Protein AF-A0A645CPY9-F1 (afdb_monomer_lite)

Sequence (88 aa):
MLITIFSIILILFGGGLIFFTIKEYDRTKSNKYNRIENHIYLGFGLFYVIIGSLIVLKIISGKYIIFAVILFTILEIFIKQKLNQRIK

Organism: NCBI:txid1076179

Structure (mmCIF, N/CA/C/O backbone):
data_AF-A0A645CPY9-F1
#
_entry.id   AF-A0A645CPY9-F1
#
loop_
_atom_site.group_PDB
_atom_site.id
_atom_site.type_symbol
_atom_site.label_atom_id
_atom_site.label_alt_id
_atom_site.label_comp_id
_atom_site.label_asym_id
_atom_site.label_entity_id
_atom_site.label_seq_id
_atom_site.pdbx_PDB_ins_code
_atom_site.Cartn_x
_atom_site.Cartn_y
_atom_site.Cartn_z
_atom_site.occupancy
_atom_site.B_iso_or_equiv
_atom_site.auth_seq_id
_atom_site.auth_comp_id
_atom_site.auth_asym_id
_atom_site.auth_atom_id
_atom_site.pdbx_PDB_model_num
ATOM 1 N N . MET A 1 1 ? -12.236 6.201 16.549 1.00 68.81 1 MET A N 1
ATOM 2 C CA . MET A 1 1 ? -11.921 7.502 15.919 1.00 68.81 1 MET A CA 1
ATOM 3 C C . MET A 1 1 ? -10.536 7.493 15.281 1.00 68.81 1 MET A C 1
ATOM 5 O O . MET A 1 1 ? -10.445 7.635 14.073 1.00 68.81 1 MET A O 1
ATOM 9 N N . LEU A 1 2 ? -9.477 7.215 16.050 1.00 79.38 2 LEU A N 1
ATOM 10 C CA . LEU A 1 2 ? -8.086 7.192 15.568 1.00 79.38 2 LEU A CA 1
ATOM 11 C C . LEU A 1 2 ? -7.847 6.191 14.413 1.00 79.38 2 LEU A C 1
ATOM 13 O O . LEU A 1 2 ? -7.304 6.554 13.378 1.00 79.38 2 LEU A O 1
ATOM 17 N N . ILE A 1 3 ? -8.369 4.966 14.537 1.00 76.62 3 ILE A N 1
ATOM 18 C CA . ILE A 1 3 ? -8.323 3.923 13.488 1.00 76.62 3 ILE A CA 1
ATOM 19 C C . ILE A 1 3 ? -9.012 4.375 12.188 1.00 76.62 3 ILE A C 1
ATOM 21 O O . ILE A 1 3 ? -8.540 4.089 11.090 1.00 76.62 3 ILE A O 1
ATOM 25 N N . THR A 1 4 ? -10.125 5.097 12.308 1.00 78.62 4 THR A N 1
ATOM 26 C CA . THR A 1 4 ? -10.897 5.600 11.166 1.00 78.62 4 THR A CA 1
ATOM 27 C C . THR A 1 4 ? -10.119 6.680 10.419 1.00 78.62 4 THR A C 1
ATOM 29 O O . THR A 1 4 ? -10.064 6.646 9.197 1.00 78.62 4 THR A O 1
ATOM 32 N N . ILE A 1 5 ? -9.447 7.580 11.147 1.00 84.19 5 ILE A N 1
ATOM 33 C CA . ILE A 1 5 ? -8.573 8.612 10.569 1.00 84.19 5 ILE A CA 1
ATOM 34 C C . ILE A 1 5 ? -7.411 7.959 9.810 1.00 84.19 5 ILE A C 1
ATOM 36 O O . ILE A 1 5 ? -7.186 8.285 8.648 1.00 84.19 5 ILE A O 1
ATOM 40 N N . PHE A 1 6 ? -6.734 6.976 10.415 1.00 81.44 6 PHE A N 1
ATOM 41 C CA . PHE A 1 6 ? -5.683 6.209 9.734 1.00 81.44 6 PHE A CA 1
ATOM 42 C C . PHE A 1 6 ? -6.184 5.517 8.464 1.00 81.44 6 PHE A C 1
ATOM 44 O O . PHE A 1 6 ? -5.484 5.503 7.456 1.00 81.44 6 PHE A O 1
ATOM 51 N N . SER A 1 7 ? -7.406 4.987 8.487 1.00 81.81 7 SER A N 1
ATOM 52 C CA . SER A 1 7 ? -8.001 4.318 7.325 1.00 81.81 7 SER A CA 1
ATOM 53 C C . SER A 1 7 ? -8.299 5.295 6.188 1.00 81.81 7 SER A C 1
ATOM 55 O O . SER A 1 7 ? -8.050 4.976 5.030 1.00 81.81 7 SER A O 1
ATOM 57 N N . ILE A 1 8 ? -8.768 6.505 6.505 1.00 86.19 8 ILE A N 1
ATOM 58 C CA . ILE A 1 8 ? -8.979 7.569 5.513 1.00 86.19 8 ILE A CA 1
ATOM 59 C C . ILE A 1 8 ? -7.644 7.999 4.894 1.00 86.19 8 ILE A C 1
ATOM 61 O O . ILE A 1 8 ? -7.549 8.128 3.676 1.00 86.19 8 ILE A O 1
ATOM 65 N N . ILE A 1 9 ? -6.595 8.158 5.708 1.00 87.06 9 ILE A N 1
ATOM 66 C CA . ILE A 1 9 ? -5.243 8.471 5.221 1.00 87.06 9 ILE A CA 1
ATOM 67 C C . ILE A 1 9 ? -4.737 7.364 4.285 1.00 87.06 9 ILE A C 1
ATOM 69 O O . ILE A 1 9 ? -4.211 7.663 3.219 1.00 87.06 9 ILE A O 1
ATOM 73 N N . LEU A 1 10 ? -4.951 6.094 4.639 1.00 84.50 10 LEU A N 1
ATOM 74 C CA . LEU A 1 10 ? -4.627 4.932 3.804 1.00 84.50 10 LEU A CA 1
ATOM 75 C C . LEU A 1 10 ? -5.339 4.959 2.446 1.00 84.50 10 LEU A C 1
ATOM 77 O O . LEU A 1 10 ? -4.704 4.710 1.423 1.00 84.50 10 LEU A O 1
ATOM 81 N N . ILE A 1 11 ? -6.629 5.305 2.421 1.00 87.25 11 ILE A N 1
ATOM 82 C CA . ILE A 1 11 ? -7.397 5.453 1.175 1.00 87.25 11 ILE A CA 1
ATOM 83 C C . ILE A 1 11 ? -6.815 6.579 0.317 1.00 87.25 11 ILE A C 1
ATOM 85 O O . ILE A 1 11 ? -6.606 6.386 -0.879 1.00 87.25 11 ILE A O 1
ATOM 89 N N . LEU A 1 12 ? -6.523 7.737 0.917 1.00 88.50 12 LEU A N 1
ATOM 90 C CA . LEU A 1 12 ? -5.927 8.872 0.206 1.00 88.50 12 LEU A CA 1
ATOM 91 C C . LEU A 1 12 ? -4.547 8.523 -0.357 1.00 88.50 12 LEU A C 1
ATOM 93 O O . LEU A 1 12 ? -4.242 8.866 -1.496 1.00 88.50 12 LEU A O 1
ATOM 97 N N . PHE A 1 13 ? -3.733 7.801 0.412 1.00 85.81 13 PHE A N 1
ATOM 98 C CA . PHE A 1 13 ? -2.405 7.372 -0.011 1.00 85.81 13 PHE A CA 1
ATOM 99 C C . PHE A 1 13 ? -2.479 6.349 -1.152 1.00 85.81 13 PHE A C 1
ATOM 101 O O . PHE A 1 13 ? -1.781 6.488 -2.155 1.00 85.81 13 PHE A O 1
ATOM 108 N N . GLY A 1 14 ? -3.378 5.366 -1.044 1.00 86.50 14 GLY A N 1
ATOM 109 C CA . GLY A 1 14 ? -3.637 4.392 -2.103 1.00 86.50 14 GLY A CA 1
ATOM 110 C C . GLY A 1 14 ? -4.163 5.039 -3.386 1.00 86.50 14 GLY A C 1
ATOM 111 O O . GLY A 1 14 ? -3.669 4.741 -4.471 1.00 86.50 14 GLY A O 1
ATOM 112 N N . GLY A 1 15 ? -5.099 5.985 -3.268 1.00 86.19 15 GLY A N 1
ATOM 113 C CA . GLY A 1 15 ? -5.615 6.761 -4.398 1.00 86.19 15 GLY A CA 1
ATOM 114 C C . GLY A 1 15 ? -4.540 7.633 -5.051 1.00 86.19 15 GLY A C 1
ATOM 115 O O . GLY A 1 15 ? -4.442 7.672 -6.277 1.00 86.19 15 GLY A O 1
ATOM 116 N N . GLY A 1 16 ? -3.687 8.274 -4.247 1.00 86.00 16 GLY A N 1
ATOM 117 C CA . GLY A 1 16 ? -2.536 9.032 -4.733 1.00 86.00 16 GLY A CA 1
ATOM 118 C C . GLY A 1 16 ? -1.558 8.156 -5.515 1.00 86.00 16 GLY A C 1
ATOM 119 O O . GLY A 1 16 ? -1.191 8.511 -6.632 1.00 86.00 16 GLY A O 1
ATOM 120 N N . LEU A 1 17 ? -1.204 6.986 -4.975 1.00 84.56 17 LEU A N 1
ATOM 121 C CA . LEU A 1 17 ? -0.374 5.993 -5.663 1.00 84.56 17 LEU A CA 1
ATOM 122 C C . LEU A 1 17 ? -0.962 5.623 -7.025 1.00 84.56 17 LEU A C 1
ATOM 124 O O . LEU A 1 17 ? -0.274 5.753 -8.030 1.00 84.56 17 LEU A O 1
ATOM 128 N N . ILE A 1 18 ? -2.247 5.262 -7.083 1.00 86.25 18 ILE A N 1
ATOM 129 C CA . ILE A 1 18 ? -2.934 4.937 -8.343 1.00 86.25 18 ILE A CA 1
ATOM 130 C C . ILE A 1 18 ? -2.817 6.094 -9.344 1.00 86.25 18 ILE A C 1
ATOM 132 O O . ILE A 1 18 ? -2.440 5.878 -10.496 1.00 86.25 18 ILE A O 1
ATOM 136 N N . PHE A 1 19 ? -3.107 7.324 -8.914 1.00 85.50 19 PHE A N 1
ATOM 137 C CA . PHE A 1 19 ? -3.071 8.498 -9.784 1.00 85.50 19 PHE A CA 1
ATOM 138 C C . PHE A 1 19 ? -1.664 8.780 -10.327 1.00 85.50 19 PHE A C 1
ATOM 140 O O . PHE A 1 19 ? -1.495 8.988 -11.532 1.00 85.50 19 PHE A O 1
ATOM 147 N N . PHE A 1 20 ? -0.647 8.750 -9.461 1.00 82.06 20 PHE A N 1
ATOM 148 C CA . PHE A 1 20 ? 0.745 8.932 -9.869 1.00 82.06 20 PHE A CA 1
ATOM 149 C C . PHE A 1 20 ? 1.196 7.823 -10.814 1.00 82.06 20 PHE A C 1
ATOM 151 O O . PHE A 1 20 ? 1.763 8.123 -11.858 1.00 82.06 20 PHE A O 1
ATOM 158 N N . THR A 1 21 ? 0.877 6.565 -10.519 1.00 82.06 21 THR A N 1
ATOM 159 C CA . THR A 1 21 ? 1.247 5.427 -11.363 1.00 82.06 21 THR A CA 1
ATOM 160 C C . THR A 1 21 ? 0.590 5.478 -12.746 1.00 82.06 21 THR A C 1
ATOM 162 O O . THR A 1 21 ? 1.251 5.195 -13.744 1.00 82.06 21 THR A O 1
ATOM 165 N N . ILE A 1 22 ? -0.682 5.881 -12.846 1.00 80.31 22 ILE A N 1
ATOM 166 C CA . ILE A 1 22 ? -1.357 6.077 -14.143 1.00 80.31 22 ILE A CA 1
ATOM 167 C C . ILE A 1 22 ? -0.685 7.208 -14.934 1.00 80.31 22 ILE A C 1
ATOM 169 O O . ILE A 1 22 ? -0.430 7.067 -16.131 1.00 80.31 22 ILE A O 1
ATOM 173 N N . LYS A 1 23 ? -0.353 8.316 -14.265 1.00 80.88 23 LYS A N 1
ATOM 174 C CA . LYS A 1 23 ? 0.330 9.459 -14.884 1.00 80.88 23 LYS A CA 1
ATOM 175 C C . LYS A 1 23 ? 1.743 9.103 -15.364 1.00 80.88 23 LYS A C 1
ATOM 177 O O . LYS A 1 23 ? 2.152 9.53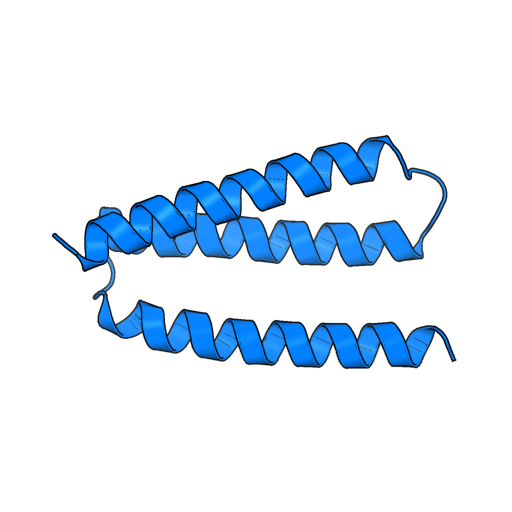0 -16.443 1.00 80.88 23 LYS A O 1
ATOM 182 N N . GLU A 1 24 ? 2.473 8.310 -14.584 1.00 75.75 24 GLU A N 1
ATOM 183 C CA . GLU A 1 24 ? 3.807 7.801 -14.921 1.00 75.75 24 GLU A CA 1
ATOM 184 C C . GLU A 1 24 ? 3.745 6.859 -16.132 1.00 75.75 24 GLU A C 1
ATOM 186 O O . GLU A 1 24 ? 4.578 6.942 -17.039 1.00 75.75 24 GLU A O 1
ATOM 191 N N . TYR A 1 25 ? 2.725 5.995 -16.183 1.00 71.88 25 TYR A N 1
ATOM 192 C CA . TYR A 1 25 ? 2.502 5.052 -17.278 1.00 71.88 25 TYR A CA 1
ATOM 193 C C . TYR A 1 25 ? 2.319 5.757 -18.625 1.00 71.88 25 TYR A C 1
ATOM 195 O O . TYR A 1 25 ? 2.891 5.326 -19.627 1.00 71.88 25 TYR A O 1
ATOM 203 N N . ASP A 1 26 ? 1.568 6.860 -18.658 1.00 69.62 26 ASP A N 1
ATOM 204 C CA . ASP A 1 26 ? 1.331 7.595 -19.903 1.00 69.62 26 ASP A CA 1
ATOM 205 C C . ASP A 1 26 ? 2.589 8.340 -20.389 1.00 69.62 26 ASP A C 1
ATOM 207 O O . ASP A 1 26 ? 2.820 8.466 -21.593 1.00 69.62 26 ASP A O 1
ATOM 211 N N . ARG A 1 27 ? 3.466 8.752 -19.459 1.00 68.00 27 ARG A N 1
ATOM 212 C CA . ARG A 1 27 ? 4.753 9.401 -19.768 1.00 68.00 27 ARG A CA 1
ATOM 213 C C . ARG A 1 27 ? 5.849 8.441 -20.230 1.00 68.00 27 ARG A C 1
ATOM 215 O O . ARG A 1 27 ? 6.718 8.852 -20.992 1.00 68.00 27 ARG A O 1
ATOM 222 N N . THR A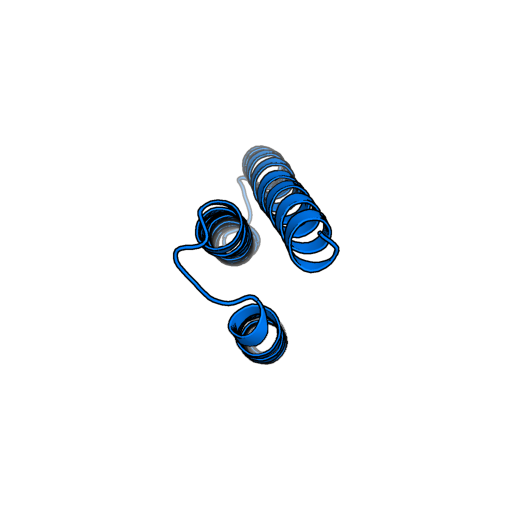 1 28 ? 5.841 7.185 -19.782 1.00 64.19 28 THR A N 1
ATOM 223 C CA . THR A 1 28 ? 6.970 6.247 -19.966 1.00 64.19 28 THR A CA 1
ATOM 224 C C . THR A 1 28 ? 6.658 5.045 -20.866 1.00 64.19 28 THR A C 1
ATOM 226 O O . THR A 1 28 ? 7.255 3.979 -20.711 1.00 64.19 28 THR A O 1
ATOM 229 N N . LYS A 1 29 ? 5.786 5.223 -21.875 1.00 58.62 29 LYS A N 1
ATOM 230 C CA . LYS A 1 29 ? 5.303 4.181 -22.818 1.00 58.62 29 LYS A CA 1
ATOM 231 C C . LYS A 1 29 ? 6.368 3.267 -23.462 1.00 58.62 29 LYS A C 1
ATOM 233 O O . LYS A 1 29 ? 6.002 2.215 -23.976 1.00 58.62 29 LYS A O 1
ATOM 238 N N . SER A 1 30 ? 7.653 3.624 -23.440 1.00 56.12 30 SER A N 1
ATOM 239 C CA . SER A 1 30 ? 8.713 2.917 -24.174 1.00 56.12 30 SER A CA 1
ATOM 240 C C . SER A 1 30 ? 9.427 1.802 -23.385 1.00 56.12 30 SER A C 1
ATOM 242 O O . SER A 1 30 ? 9.968 0.882 -23.995 1.00 56.12 30 SER A O 1
ATOM 244 N N . ASN A 1 31 ? 9.421 1.809 -22.042 1.00 63.03 31 ASN A N 1
ATOM 245 C CA . ASN A 1 31 ? 10.257 0.873 -21.274 1.00 63.03 31 ASN A CA 1
ATOM 246 C C . ASN A 1 31 ? 9.447 -0.274 -20.637 1.00 63.03 31 ASN A C 1
ATOM 248 O O . ASN A 1 31 ? 8.658 -0.077 -19.712 1.00 63.03 31 ASN A O 1
ATOM 252 N N . LYS A 1 32 ? 9.662 -1.509 -21.115 1.00 60.50 32 LYS A N 1
ATOM 253 C CA . LYS A 1 32 ? 8.955 -2.726 -20.657 1.00 60.50 32 LYS A CA 1
ATOM 254 C C . LYS A 1 32 ? 9.134 -2.976 -19.150 1.00 60.50 32 LYS A C 1
ATOM 256 O O . LYS A 1 32 ? 8.249 -3.549 -18.519 1.00 60.50 32 LYS A O 1
ATOM 261 N N . TYR A 1 33 ? 10.248 -2.507 -18.584 1.00 61.62 33 TYR A N 1
ATOM 262 C CA . TYR A 1 33 ? 10.559 -2.580 -17.157 1.00 61.62 33 TYR A CA 1
ATOM 263 C C . TYR A 1 33 ? 9.669 -1.651 -16.313 1.00 61.62 33 TYR A C 1
ATOM 265 O O . TYR A 1 33 ? 8.981 -2.129 -15.410 1.00 61.62 33 TYR A O 1
ATOM 273 N N . ASN A 1 34 ? 9.552 -0.373 -16.705 1.00 67.50 34 ASN A N 1
ATOM 274 C CA . ASN A 1 34 ? 8.630 0.589 -16.081 1.00 67.50 34 ASN A CA 1
ATOM 275 C C . ASN A 1 34 ? 7.180 0.096 -16.100 1.00 67.50 34 ASN A C 1
ATOM 277 O O . ASN A 1 34 ? 6.392 0.424 -15.219 1.00 67.50 34 ASN A O 1
ATOM 281 N N . ARG A 1 35 ? 6.808 -0.714 -17.096 1.00 68.69 35 ARG A N 1
ATOM 282 C CA . ARG A 1 35 ? 5.454 -1.258 -17.210 1.00 68.69 35 ARG A CA 1
ATOM 283 C C . ARG A 1 35 ? 5.112 -2.245 -16.089 1.00 68.69 35 ARG A C 1
ATOM 285 O O . ARG A 1 35 ? 4.011 -2.181 -15.548 1.00 68.69 35 ARG A O 1
ATOM 292 N N . ILE A 1 36 ? 6.039 -3.147 -15.753 1.00 72.81 36 ILE A N 1
ATOM 293 C CA . ILE A 1 36 ? 5.853 -4.150 -14.689 1.00 72.81 36 ILE A CA 1
ATOM 294 C C . ILE A 1 36 ? 5.846 -3.462 -13.326 1.00 72.81 36 ILE A C 1
ATOM 296 O O . ILE A 1 36 ? 4.970 -3.729 -12.509 1.00 72.81 36 ILE A O 1
ATOM 300 N N . GLU A 1 37 ? 6.782 -2.542 -13.111 1.00 73.81 37 GLU A N 1
ATOM 301 C CA . GLU A 1 37 ? 6.874 -1.753 -11.884 1.00 73.81 37 GLU A CA 1
ATOM 302 C C . GLU A 1 37 ? 5.605 -0.918 -11.652 1.00 73.81 37 GLU A C 1
ATOM 304 O O . GLU A 1 37 ? 5.010 -0.978 -10.577 1.00 73.81 37 GLU A O 1
ATOM 309 N N . ASN A 1 38 ? 5.087 -0.264 -12.697 1.00 77.00 38 ASN A N 1
ATOM 310 C CA . ASN A 1 38 ? 3.820 0.459 -12.617 1.00 77.00 38 ASN A CA 1
ATOM 311 C C . ASN A 1 38 ? 2.633 -0.462 -12.303 1.00 77.00 38 ASN A C 1
ATOM 313 O O . ASN A 1 38 ? 1.782 -0.102 -11.500 1.00 77.00 38 ASN A O 1
ATOM 317 N N . HIS A 1 39 ? 2.539 -1.661 -12.884 1.00 80.00 39 HIS A N 1
ATOM 318 C CA . HIS A 1 39 ? 1.444 -2.583 -12.536 1.00 80.00 39 HIS A CA 1
ATOM 319 C C . HIS A 1 39 ? 1.494 -3.026 -11.075 1.00 80.00 39 HIS A C 1
ATOM 321 O O . HIS A 1 39 ? 0.453 -3.155 -10.430 1.00 80.00 39 HIS A O 1
ATOM 327 N N . ILE A 1 40 ? 2.699 -3.214 -10.546 1.00 80.69 40 ILE A N 1
ATOM 328 C CA . ILE A 1 40 ? 2.896 -3.542 -9.145 1.00 80.69 40 ILE A CA 1
ATOM 329 C C . ILE A 1 40 ? 2.422 -2.380 -8.264 1.00 80.69 40 ILE A C 1
ATOM 331 O O . ILE A 1 40 ? 1.557 -2.595 -7.416 1.00 80.69 40 ILE A O 1
ATOM 335 N N . TYR A 1 41 ? 2.897 -1.151 -8.499 1.00 81.12 41 TYR A N 1
ATOM 336 C CA . TYR A 1 41 ? 2.480 0.026 -7.725 1.00 81.12 41 TYR A CA 1
ATOM 337 C C . TYR A 1 41 ? 0.969 0.300 -7.797 1.00 81.12 41 TYR A C 1
ATOM 339 O O . TYR A 1 41 ? 0.359 0.645 -6.784 1.00 81.12 41 TYR A O 1
ATOM 347 N N . LEU A 1 42 ? 0.340 0.060 -8.952 1.00 83.75 42 LEU A N 1
ATOM 348 C CA . LEU A 1 42 ? -1.119 0.099 -9.106 1.00 83.75 42 LEU A CA 1
ATOM 349 C C . LEU A 1 42 ? -1.821 -0.927 -8.210 1.00 83.75 42 LEU A C 1
ATOM 351 O O . LEU A 1 42 ? -2.794 -0.591 -7.536 1.00 83.75 42 LEU A O 1
ATOM 355 N N . GLY A 1 43 ? -1.316 -2.163 -8.175 1.00 84.31 43 GLY A N 1
ATOM 356 C CA . GLY A 1 43 ? -1.826 -3.213 -7.294 1.00 84.31 43 GLY A CA 1
ATOM 357 C C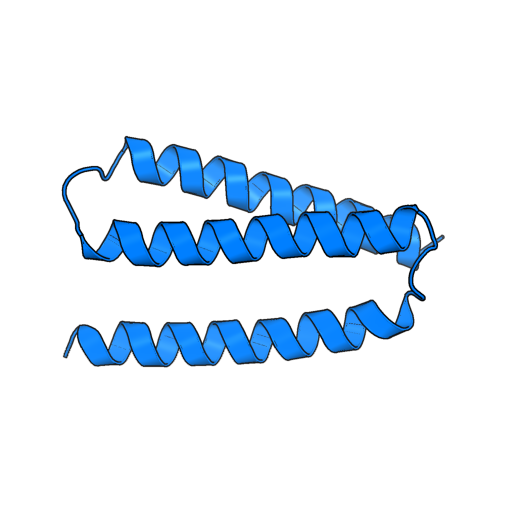 . GLY A 1 43 ? -1.700 -2.845 -5.814 1.00 84.31 43 GLY A C 1
ATOM 358 O O . GLY A 1 43 ? -2.658 -3.005 -5.058 1.00 84.31 43 GLY A O 1
ATOM 359 N N . PHE A 1 44 ? -0.557 -2.274 -5.419 1.00 82.19 44 PHE A N 1
ATOM 360 C CA . PHE A 1 44 ? -0.339 -1.747 -4.069 1.00 82.19 44 PHE A CA 1
ATOM 361 C C . PHE A 1 44 ? -1.361 -0.655 -3.720 1.00 82.19 44 PHE A C 1
ATOM 363 O O . PHE A 1 44 ? -2.008 -0.721 -2.674 1.00 82.19 44 PHE A O 1
ATOM 370 N N . GLY A 1 45 ? -1.548 0.324 -4.608 1.00 84.25 45 GLY A N 1
ATOM 371 C CA . GLY A 1 45 ? -2.499 1.416 -4.407 1.00 84.25 45 GLY A CA 1
ATOM 372 C C . GLY A 1 45 ? -3.944 0.930 -4.260 1.00 84.25 45 GLY A C 1
ATOM 373 O O . GLY A 1 45 ? -4.633 1.331 -3.321 1.00 84.25 45 GLY A O 1
ATOM 374 N N . LEU A 1 46 ? -4.387 0.008 -5.123 1.00 86.56 46 LEU A N 1
ATOM 375 C CA . LEU A 1 46 ? -5.729 -0.585 -5.044 1.00 86.56 46 LEU A CA 1
ATOM 376 C C . LEU A 1 46 ? -5.950 -1.329 -3.728 1.00 86.56 46 LEU A C 1
ATOM 378 O O . LEU A 1 46 ? -7.002 -1.190 -3.107 1.00 86.56 46 LEU A O 1
ATOM 382 N N . PHE A 1 47 ? -4.957 -2.084 -3.272 1.00 84.38 47 PHE A N 1
ATOM 383 C CA . PHE A 1 47 ? -5.062 -2.824 -2.022 1.00 84.38 47 PHE A CA 1
ATOM 384 C C . PHE A 1 47 ? -5.214 -1.899 -0.809 1.00 84.38 47 PHE A C 1
ATOM 386 O O . PHE A 1 47 ? -6.058 -2.151 0.053 1.00 84.38 47 PHE A O 1
ATOM 393 N N . TYR A 1 48 ? -4.463 -0.793 -0.766 1.00 84.44 48 TYR A N 1
ATOM 394 C CA . TYR A 1 48 ? -4.603 0.213 0.288 1.00 84.44 48 TYR A CA 1
ATOM 395 C C . TYR A 1 48 ? -5.998 0.848 0.309 1.00 84.44 48 TYR A C 1
ATOM 397 O O . TYR A 1 48 ? -6.582 1.008 1.384 1.00 84.44 48 TYR A O 1
ATOM 405 N N . VAL A 1 49 ? -6.571 1.138 -0.865 1.00 87.00 49 VAL A N 1
ATOM 406 C CA . VAL A 1 49 ? -7.946 1.649 -0.981 1.00 87.00 49 VAL A CA 1
ATOM 407 C C . VAL A 1 49 ? -8.965 0.618 -0.490 1.00 87.00 49 VAL A C 1
ATOM 409 O O . VAL A 1 49 ? -9.872 0.972 0.266 1.00 87.00 49 VAL A O 1
ATOM 412 N N . ILE A 1 50 ? -8.811 -0.655 -0.866 1.00 87.44 50 ILE A N 1
ATOM 413 C CA . ILE A 1 50 ? -9.723 -1.739 -0.471 1.00 87.44 50 ILE A CA 1
ATOM 414 C C . ILE A 1 50 ? -9.684 -1.957 1.044 1.00 87.44 50 ILE A C 1
ATOM 416 O O . ILE A 1 50 ? -10.732 -1.940 1.690 1.00 87.44 50 ILE A O 1
ATOM 420 N N . ILE A 1 51 ? -8.495 -2.109 1.634 1.00 84.44 51 ILE A N 1
ATOM 421 C CA . ILE A 1 51 ? -8.354 -2.312 3.081 1.00 84.44 51 ILE A CA 1
ATOM 422 C C . ILE A 1 51 ? -8.874 -1.109 3.855 1.00 84.44 51 ILE A C 1
ATOM 424 O O . ILE A 1 51 ? -9.669 -1.280 4.780 1.00 84.44 51 ILE A O 1
ATOM 428 N N . GLY A 1 52 ? -8.477 0.104 3.464 1.00 83.38 52 GLY A N 1
ATOM 429 C CA . GLY A 1 52 ? -8.958 1.318 4.111 1.00 83.38 52 GLY A CA 1
ATOM 430 C C . GLY A 1 52 ? -10.485 1.419 4.064 1.00 83.38 52 GLY A C 1
ATOM 431 O O . GLY A 1 52 ? -11.111 1.714 5.083 1.00 83.38 52 GLY A O 1
ATOM 432 N N . SER A 1 53 ? -11.101 1.073 2.929 1.00 85.88 53 SER A N 1
ATOM 433 C CA . SER A 1 53 ? -12.563 1.061 2.774 1.00 85.88 53 SER A CA 1
ATOM 434 C C . SER A 1 53 ? -13.235 0.012 3.662 1.00 85.88 53 SER A C 1
ATOM 436 O O . SER A 1 53 ? -14.210 0.324 4.345 1.00 85.88 53 SER A O 1
ATOM 438 N N . LEU A 1 54 ? -12.694 -1.209 3.726 1.00 86.69 54 LEU A N 1
ATOM 439 C CA . LEU A 1 54 ? -13.208 -2.288 4.582 1.00 86.69 54 LEU A CA 1
ATOM 440 C C . LEU A 1 54 ? -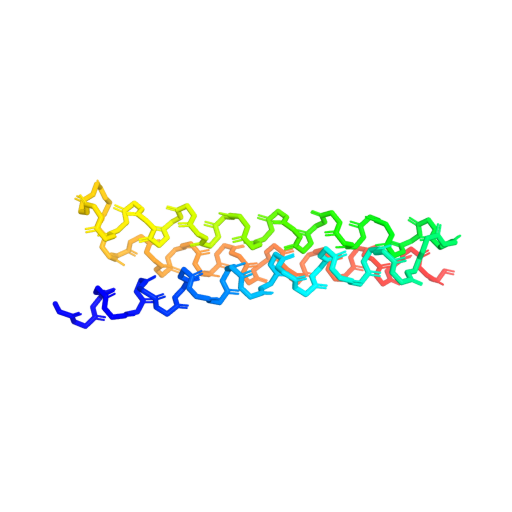13.222 -1.900 6.069 1.00 86.69 54 LEU A C 1
ATOM 442 O O . LEU A 1 54 ? -14.128 -2.293 6.808 1.00 86.69 54 LEU A O 1
ATOM 446 N N . ILE A 1 55 ? -12.249 -1.104 6.513 1.00 82.69 55 ILE A N 1
ATOM 447 C CA . ILE A 1 55 ? -12.167 -0.635 7.900 1.00 82.69 55 ILE A CA 1
ATOM 448 C C . ILE A 1 55 ? -13.115 0.538 8.155 1.00 82.69 55 ILE A C 1
ATOM 450 O O . ILE A 1 55 ? -13.764 0.578 9.202 1.00 82.69 55 ILE A O 1
ATOM 454 N N . VAL A 1 56 ? -13.233 1.483 7.213 1.00 84.81 56 VAL A N 1
ATOM 455 C CA . VAL A 1 56 ? -14.206 2.589 7.312 1.00 84.81 56 VAL A CA 1
ATOM 456 C C . VAL A 1 56 ? -15.631 2.039 7.389 1.00 84.81 56 VAL A C 1
ATOM 458 O O . VAL A 1 56 ? -16.411 2.483 8.232 1.00 84.81 56 VAL A O 1
ATOM 461 N N . LEU A 1 57 ? -15.937 1.010 6.594 1.00 85.44 57 LEU A N 1
ATOM 462 C CA . LEU A 1 57 ? -17.209 0.283 6.625 1.00 85.44 57 LEU A CA 1
ATOM 463 C C . LEU A 1 57 ? -17.372 -0.627 7.857 1.00 85.44 57 LEU A C 1
ATOM 465 O O . LEU A 1 57 ? -18.406 -1.270 8.005 1.00 85.44 57 LEU A O 1
ATOM 469 N N . LYS A 1 58 ? -16.373 -0.684 8.751 1.00 82.06 58 LYS A N 1
ATOM 470 C CA . LYS A 1 58 ? -16.336 -1.535 9.954 1.00 82.06 58 LYS A CA 1
ATOM 471 C C . LYS A 1 58 ? -16.535 -3.033 9.675 1.00 82.06 58 LYS A C 1
ATOM 473 O O . LYS A 1 58 ? -16.886 -3.776 10.586 1.00 82.06 58 LYS A O 1
ATOM 478 N N . ILE A 1 59 ? -16.270 -3.485 8.448 1.00 83.38 59 ILE A N 1
ATOM 479 C CA . ILE A 1 59 ? -16.323 -4.905 8.063 1.00 83.38 59 ILE A CA 1
ATOM 480 C C . ILE A 1 59 ? -15.174 -5.665 8.740 1.00 83.38 59 ILE A C 1
ATOM 482 O O . ILE A 1 59 ? -15.325 -6.818 9.137 1.00 83.38 59 ILE A O 1
ATOM 486 N N . ILE A 1 60 ? -14.024 -5.003 8.902 1.00 79.12 60 ILE A N 1
ATOM 487 C CA . ILE A 1 60 ? -12.802 -5.579 9.469 1.00 79.12 60 ILE A CA 1
ATOM 488 C C . ILE A 1 60 ? -12.326 -4.732 10.659 1.00 79.12 60 ILE A C 1
ATOM 490 O O . ILE A 1 60 ? -12.396 -3.503 10.646 1.00 79.12 60 ILE A O 1
ATOM 494 N N . SER A 1 61 ? -11.822 -5.388 11.711 1.00 77.00 61 SER A N 1
ATOM 495 C CA . SER A 1 61 ? -11.260 -4.711 12.889 1.00 77.00 61 SER A CA 1
ATOM 496 C C . SER A 1 61 ? -9.951 -3.979 12.564 1.00 77.00 61 SER A C 1
ATOM 498 O O . SER A 1 61 ? -9.092 -4.493 11.851 1.00 77.00 61 SER A O 1
ATOM 500 N N . GLY A 1 62 ? -9.721 -2.814 13.176 1.00 69.94 62 GLY A N 1
ATOM 501 C CA . GLY A 1 62 ? -8.480 -2.050 12.990 1.00 69.94 62 GLY A CA 1
ATOM 502 C C . GLY A 1 62 ? -7.196 -2.805 13.364 1.00 69.94 62 GLY A C 1
ATOM 503 O O . GLY A 1 62 ? -6.123 -2.440 12.900 1.00 69.94 62 GLY A O 1
ATOM 504 N N . LYS A 1 63 ? -7.280 -3.894 14.142 1.00 74.81 63 LYS A N 1
ATOM 505 C CA . LYS A 1 63 ? -6.126 -4.762 14.448 1.00 74.81 63 LYS A CA 1
ATOM 506 C C . LYS A 1 63 ? -5.524 -5.412 13.195 1.00 74.81 63 LYS A C 1
ATOM 508 O O . LYS A 1 63 ? -4.319 -5.639 13.145 1.00 74.81 63 LYS A O 1
ATOM 513 N N . TYR A 1 64 ? -6.340 -5.655 12.170 1.00 74.38 64 TYR A N 1
ATOM 514 C CA . TYR A 1 64 ? -5.883 -6.227 10.904 1.00 74.38 64 TYR A CA 1
ATOM 515 C C . TYR A 1 64 ? -5.092 -5.222 10.047 1.00 74.38 64 TYR A C 1
ATOM 517 O O . TYR A 1 64 ? -4.380 -5.645 9.143 1.00 74.38 64 TYR A O 1
ATOM 525 N N . ILE A 1 65 ? -5.131 -3.917 10.368 1.00 70.88 65 ILE A N 1
ATOM 526 C CA . ILE A 1 65 ? -4.284 -2.896 9.721 1.00 70.88 65 ILE A CA 1
ATOM 527 C C . ILE A 1 65 ? -2.813 -3.212 9.946 1.00 70.88 65 ILE A C 1
ATOM 529 O O . ILE A 1 65 ? -2.030 -3.175 9.007 1.00 70.88 65 ILE A O 1
ATOM 533 N N . ILE A 1 66 ? -2.438 -3.539 11.183 1.00 75.38 66 ILE A N 1
ATOM 534 C CA . ILE A 1 66 ? -1.039 -3.787 11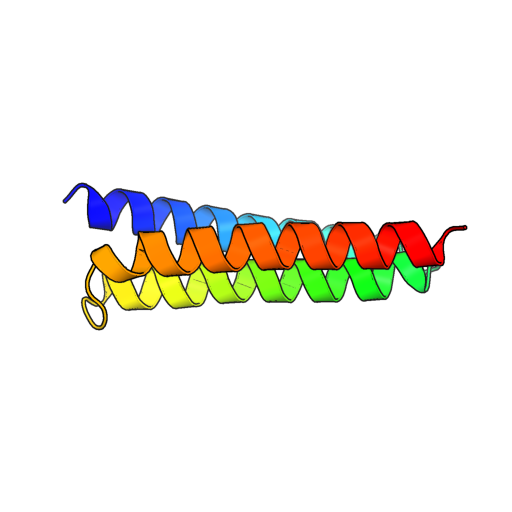.547 1.00 75.38 66 ILE A CA 1
ATOM 535 C C . ILE A 1 66 ? -0.509 -4.988 10.760 1.00 75.38 66 ILE A C 1
ATOM 537 O O . ILE A 1 66 ? 0.561 -4.911 10.162 1.00 75.38 66 ILE A O 1
ATOM 541 N N . PHE A 1 67 ? -1.298 -6.063 10.684 1.00 76.62 67 PHE A N 1
ATOM 542 C CA . PHE A 1 67 ? -0.962 -7.235 9.876 1.00 76.62 67 PHE A CA 1
ATOM 543 C C . PHE A 1 67 ? -0.854 -6.908 8.386 1.00 76.62 67 PHE A C 1
ATOM 545 O O . PHE A 1 67 ? 0.104 -7.332 7.745 1.00 76.62 67 PHE A O 1
ATOM 552 N N . ALA A 1 68 ? -1.795 -6.133 7.843 1.00 74.06 68 ALA A N 1
ATOM 553 C CA . ALA A 1 68 ? -1.767 -5.727 6.444 1.00 74.06 68 ALA A CA 1
ATOM 554 C C . ALA A 1 68 ? -0.528 -4.886 6.113 1.00 74.06 68 ALA A C 1
ATOM 556 O O . ALA A 1 68 ? 0.129 -5.158 5.114 1.00 74.06 68 ALA A O 1
ATOM 557 N N . VAL A 1 69 ? -0.179 -3.918 6.968 1.00 76.00 69 VAL A N 1
ATOM 558 C CA . VAL A 1 69 ? 1.003 -3.059 6.802 1.00 76.00 69 VAL A CA 1
ATOM 559 C C . VAL A 1 69 ? 2.284 -3.888 6.843 1.00 76.00 69 VAL A C 1
ATOM 561 O O . VAL A 1 69 ? 3.105 -3.759 5.943 1.00 76.00 69 VAL A O 1
ATOM 564 N N . ILE A 1 70 ? 2.433 -4.788 7.821 1.00 81.56 70 ILE A N 1
ATOM 565 C CA . ILE A 1 70 ? 3.614 -5.662 7.929 1.00 81.56 70 ILE A CA 1
ATOM 566 C C . ILE A 1 70 ? 3.745 -6.559 6.694 1.00 81.56 70 ILE A C 1
ATOM 568 O O . ILE A 1 70 ? 4.825 -6.647 6.107 1.00 81.56 70 ILE A O 1
ATOM 572 N N . LEU A 1 71 ? 2.649 -7.199 6.273 1.00 79.75 71 LEU A N 1
ATOM 573 C CA . LEU A 1 71 ? 2.638 -8.048 5.082 1.00 79.75 71 LEU A CA 1
ATOM 574 C C . LEU A 1 71 ? 3.051 -7.248 3.839 1.00 79.75 71 LEU A C 1
ATOM 576 O O . LEU A 1 71 ? 3.825 -7.734 3.016 1.00 79.75 71 LEU A O 1
ATOM 580 N N . PHE A 1 72 ? 2.574 -6.006 3.734 1.00 74.31 72 PHE A N 1
ATOM 581 C CA . PHE A 1 72 ? 2.900 -5.106 2.635 1.00 74.31 72 PHE A CA 1
ATOM 582 C C . PHE A 1 72 ? 4.358 -4.676 2.625 1.00 74.31 72 PHE A C 1
ATOM 584 O O . PHE A 1 72 ? 4.984 -4.729 1.571 1.00 74.31 72 PHE A O 1
ATOM 591 N N . THR A 1 73 ? 4.923 -4.316 3.777 1.00 80.25 73 THR A N 1
ATOM 592 C CA . THR A 1 73 ? 6.345 -3.970 3.884 1.00 80.25 73 THR A CA 1
ATOM 593 C C . THR A 1 73 ? 7.223 -5.139 3.439 1.00 80.25 73 THR A C 1
ATOM 595 O O . THR A 1 73 ? 8.183 -4.948 2.695 1.00 80.25 73 THR A O 1
ATOM 598 N N . ILE A 1 74 ? 6.872 -6.366 3.832 1.00 83.38 74 ILE A N 1
ATOM 599 C CA . ILE A 1 74 ? 7.601 -7.569 3.414 1.00 83.38 74 ILE A CA 1
ATOM 600 C C . ILE A 1 74 ? 7.480 -7.780 1.898 1.00 83.38 74 ILE A C 1
ATOM 602 O O . ILE A 1 74 ? 8.489 -8.023 1.235 1.00 83.38 74 ILE A O 1
ATOM 606 N N . LEU A 1 75 ? 6.271 -7.659 1.339 1.00 79.81 75 LEU A N 1
ATOM 607 C CA . LEU A 1 75 ? 6.017 -7.778 -0.101 1.00 79.81 75 LEU A CA 1
ATOM 608 C C . LEU A 1 75 ? 6.789 -6.737 -0.914 1.00 79.81 75 LEU A C 1
ATOM 610 O O . LEU A 1 75 ? 7.397 -7.083 -1.925 1.00 79.81 75 LEU A O 1
ATOM 614 N N . GLU A 1 76 ? 6.803 -5.483 -0.467 1.00 78.12 76 GLU A N 1
ATOM 615 C CA . GLU A 1 76 ? 7.527 -4.393 -1.116 1.00 78.12 76 GLU A CA 1
ATOM 616 C C . GLU A 1 76 ? 9.037 -4.665 -1.136 1.00 78.12 76 GLU A C 1
ATOM 618 O O . GLU A 1 76 ? 9.668 -4.562 -2.189 1.00 78.12 76 GLU A O 1
ATOM 623 N N . ILE A 1 77 ? 9.613 -5.097 -0.007 1.00 82.31 77 ILE A N 1
ATOM 624 C CA . ILE A 1 77 ? 11.031 -5.475 0.081 1.00 82.31 77 ILE A CA 1
ATOM 625 C C . ILE A 1 77 ? 11.340 -6.635 -0.871 1.00 82.31 77 ILE A C 1
ATOM 627 O O . ILE A 1 77 ? 12.312 -6.563 -1.626 1.00 82.31 77 ILE A O 1
ATOM 631 N N . PHE A 1 78 ? 10.506 -7.679 -0.883 1.00 81.00 78 PHE A N 1
ATOM 632 C CA . PHE A 1 78 ? 10.684 -8.839 -1.762 1.00 81.00 78 PHE A CA 1
ATOM 633 C C . PHE A 1 78 ? 10.648 -8.453 -3.240 1.00 81.00 78 PHE A C 1
ATOM 635 O O . PHE A 1 78 ? 11.483 -8.891 -4.035 1.00 81.00 78 PHE A O 1
ATOM 642 N N . ILE A 1 79 ? 9.688 -7.612 -3.615 1.00 76.44 79 ILE A N 1
ATOM 643 C CA . ILE A 1 79 ? 9.544 -7.114 -4.978 1.00 76.44 79 ILE A CA 1
ATOM 644 C C . ILE A 1 79 ? 10.752 -6.269 -5.360 1.00 76.44 79 ILE A C 1
ATOM 646 O O . ILE A 1 79 ? 11.314 -6.487 -6.430 1.00 76.44 79 ILE A O 1
ATOM 650 N N . LYS A 1 80 ? 11.188 -5.356 -4.488 1.00 76.56 80 LYS A N 1
ATOM 651 C CA . LYS A 1 80 ? 12.331 -4.475 -4.741 1.00 76.56 80 LYS A CA 1
ATOM 652 C C . LYS A 1 80 ? 13.626 -5.267 -4.899 1.00 76.56 80 LYS A C 1
ATOM 654 O O . LYS A 1 80 ? 14.389 -5.002 -5.823 1.00 76.56 80 LYS A O 1
ATOM 659 N N . GLN A 1 81 ? 13.848 -6.282 -4.064 1.00 79.25 81 GLN A N 1
ATOM 660 C CA . GLN A 1 81 ? 14.984 -7.199 -4.205 1.00 79.25 81 GLN A CA 1
ATOM 661 C C . GLN A 1 81 ? 14.940 -7.959 -5.536 1.00 79.25 81 GLN A C 1
ATOM 663 O O . GLN A 1 81 ? 15.947 -8.019 -6.241 1.00 79.25 81 GLN A O 1
ATOM 668 N N . LYS A 1 82 ? 13.771 -8.489 -5.918 1.00 72.69 82 LYS A N 1
ATOM 669 C CA . LYS A 1 82 ? 13.596 -9.240 -7.169 1.00 72.69 82 LYS A CA 1
ATOM 670 C C . LYS A 1 82 ? 13.709 -8.359 -8.417 1.00 72.69 82 LYS A C 1
ATOM 672 O O . LYS A 1 82 ? 14.233 -8.822 -9.428 1.00 72.69 82 LYS A O 1
ATOM 677 N N . LEU A 1 83 ? 13.237 -7.111 -8.362 1.00 68.88 83 LEU A N 1
ATOM 678 C CA . LEU A 1 83 ? 13.433 -6.118 -9.423 1.00 68.88 83 LEU A CA 1
ATOM 679 C C . LEU A 1 83 ? 14.928 -5.808 -9.575 1.00 68.88 83 LEU A C 1
ATOM 681 O O . LEU A 1 83 ? 15.477 -5.939 -10.664 1.00 68.88 83 LEU A O 1
ATOM 685 N N . ASN A 1 84 ? 15.610 -5.495 -8.470 1.00 64.31 84 ASN A N 1
ATOM 686 C CA . ASN A 1 84 ? 17.025 -5.119 -8.484 1.00 64.31 84 ASN A CA 1
ATOM 687 C C . ASN A 1 84 ? 17.942 -6.264 -8.961 1.00 64.31 84 ASN A C 1
ATOM 689 O O . ASN A 1 84 ? 18.959 -6.021 -9.602 1.00 64.31 84 ASN A O 1
ATOM 693 N N . GLN A 1 85 ? 17.565 -7.523 -8.710 1.00 58.25 85 GLN A N 1
ATOM 694 C CA . GLN A 1 85 ? 18.263 -8.700 -9.242 1.00 58.25 85 GLN A CA 1
ATOM 695 C C . GLN A 1 85 ? 18.072 -8.923 -10.749 1.00 58.25 85 GLN A C 1
ATOM 697 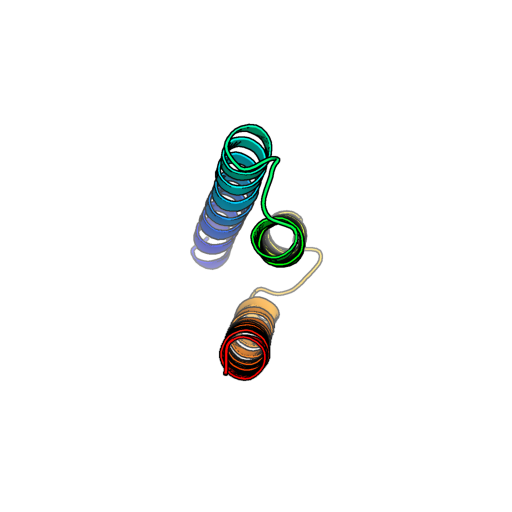O O . GLN A 1 85 ? 18.901 -9.598 -11.342 1.00 58.25 85 GLN A O 1
ATOM 702 N N . ARG A 1 86 ? 17.021 -8.383 -11.384 1.00 52.53 86 ARG A N 1
ATOM 703 C CA . ARG A 1 86 ? 16.838 -8.475 -12.848 1.00 52.53 86 ARG A CA 1
ATOM 704 C C . ARG A 1 86 ? 17.633 -7.429 -13.639 1.00 52.53 86 ARG A C 1
ATOM 706 O O . ARG A 1 86 ? 17.639 -7.509 -14.862 1.00 52.53 86 ARG A O 1
ATOM 713 N N . ILE A 1 87 ? 18.219 -6.435 -12.966 1.00 50.06 87 ILE A N 1
ATOM 714 C CA . ILE A 1 87 ? 19.005 -5.357 -13.592 1.00 50.06 87 ILE A CA 1
ATOM 715 C C . ILE A 1 87 ? 20.515 -5.691 -13.623 1.00 50.06 87 ILE A C 1
ATOM 717 O O . ILE A 1 87 ? 21.252 -5.074 -14.389 1.00 50.06 87 ILE A O 1
ATOM 721 N N . LYS A 1 88 ? 20.979 -6.663 -12.825 1.00 42.47 88 LYS A N 1
ATOM 722 C CA . LYS A 1 88 ? 22.334 -7.234 -12.934 1.00 42.47 88 LYS A CA 1
ATOM 723 C C . LYS A 1 88 ? 22.377 -8.340 -13.979 1.00 42.47 88 LYS A C 1
ATOM 725 O O . LYS A 1 88 ? 23.432 -8.438 -14.638 1.00 42.47 88 LYS A O 1
#

pLDDT: mean 77.21, std 9.39, range [42.47, 88.5]

Foldseek 3Di:
DVLLVVLVVLLVVLVVLLVVLVVVCVVPVPDPLSVVVSVVSNVVSVVSNVVSVCVNVVVDDSVVVVVVVVVVVVVVVVVVVVSVVVVD

Secondary structure (DSSP, 8-state):
-HHHHHHHHHHHHHHHHHHHHHHHHHH-TT-HHHHHHHHHHHHHHHHHHHHHHHHHTTSS-THHHHHHHHHHHHHHHHHHHHHHHT--

Radius of gyration: 14.78 Å; chains: 1; bounding box: 40×19×40 Å